Protein AF-A0A7R9T791-F1 (afdb_monomer_lite)

Structure (mmCIF, N/CA/C/O backbone):
data_AF-A0A7R9T791-F1
#
_entry.id   AF-A0A7R9T791-F1
#
loop_
_atom_site.group_PDB
_atom_site.id
_atom_site.type_symbol
_atom_site.label_atom_id
_atom_site.label_alt_id
_atom_site.label_comp_id
_atom_site.label_asym_id
_atom_site.label_entity_id
_atom_site.label_seq_id
_atom_site.pdbx_PDB_ins_code
_atom_site.Cartn_x
_atom_site.Cartn_y
_atom_site.Cartn_z
_atom_site.occupancy
_atom_site.B_iso_or_equiv
_atom_site.auth_seq_id
_atom_site.auth_comp_id
_atom_site.auth_asym_id
_atom_site.auth_atom_id
_atom_site.pdbx_PDB_model_num
ATOM 1 N N . MET A 1 1 ? 1.460 17.454 0.590 1.00 32.62 1 MET A N 1
ATOM 2 C CA . MET A 1 1 ? 1.042 16.393 -0.354 1.00 32.62 1 MET A CA 1
ATOM 3 C C . MET A 1 1 ? 2.244 15.977 -1.196 1.00 32.62 1 MET A C 1
ATOM 5 O O . MET A 1 1 ? 2.455 16.539 -2.259 1.00 32.62 1 MET A O 1
ATOM 9 N N . ARG A 1 2 ? 3.096 15.069 -0.700 1.00 36.28 2 ARG A N 1
ATOM 10 C CA . ARG A 1 2 ? 4.325 14.642 -1.394 1.00 36.28 2 ARG A CA 1
ATOM 11 C C . ARG A 1 2 ? 4.371 13.112 -1.462 1.00 36.28 2 ARG A C 1
ATOM 13 O O . ARG A 1 2 ? 4.023 12.466 -0.481 1.00 36.28 2 ARG A O 1
ATOM 20 N N . ALA A 1 3 ? 4.843 12.614 -2.611 1.00 35.72 3 ALA A N 1
ATOM 21 C CA . ALA A 1 3 ? 5.160 11.226 -2.981 1.00 35.72 3 ALA A CA 1
ATOM 22 C C . ALA A 1 3 ? 4.047 10.374 -3.642 1.00 35.72 3 ALA A C 1
ATOM 24 O O . ALA A 1 3 ? 3.681 9.318 -3.142 1.00 35.72 3 ALA A O 1
ATOM 25 N N . MET A 1 4 ? 3.613 10.763 -4.851 1.00 43.44 4 MET A N 1
ATOM 26 C CA . MET A 1 4 ? 3.052 9.830 -5.856 1.00 43.44 4 MET A CA 1
ATOM 27 C C . MET A 1 4 ? 4.144 9.133 -6.707 1.00 43.44 4 MET A C 1
ATOM 29 O O . MET A 1 4 ? 3.831 8.454 -7.671 1.00 43.44 4 MET A O 1
ATOM 33 N N . ALA A 1 5 ? 5.430 9.252 -6.344 1.00 52.16 5 ALA A N 1
ATOM 34 C CA . ALA A 1 5 ? 6.565 8.681 -7.089 1.00 52.16 5 ALA A CA 1
ATOM 35 C C . ALA A 1 5 ? 6.866 7.192 -6.783 1.00 52.16 5 ALA A C 1
ATOM 37 O O . ALA A 1 5 ? 7.758 6.601 -7.392 1.00 52.16 5 ALA A O 1
ATOM 38 N N . ALA A 1 6 ? 6.160 6.584 -5.824 1.00 59.53 6 ALA A N 1
ATOM 39 C CA . ALA A 1 6 ? 6.423 5.222 -5.351 1.00 59.53 6 ALA A CA 1
ATOM 40 C C . ALA A 1 6 ? 6.044 4.083 -6.334 1.00 59.53 6 ALA A C 1
ATOM 42 O O . ALA A 1 6 ? 6.853 3.165 -6.482 1.00 59.53 6 ALA A O 1
ATOM 43 N N . PRO A 1 7 ? 4.893 4.101 -7.043 1.00 59.72 7 PRO A N 1
ATOM 44 C CA . PRO A 1 7 ? 4.485 2.958 -7.869 1.00 59.72 7 PRO A CA 1
ATOM 45 C C . PRO A 1 7 ? 5.326 2.794 -9.148 1.00 59.72 7 PRO A C 1
ATOM 47 O O . PRO A 1 7 ? 5.613 1.670 -9.563 1.00 59.72 7 PRO A O 1
ATOM 50 N N . ASP A 1 8 ? 5.810 3.889 -9.737 1.00 64.38 8 ASP A N 1
ATOM 51 C CA . ASP A 1 8 ? 6.713 3.822 -10.896 1.00 64.38 8 ASP A CA 1
ATOM 52 C C . ASP A 1 8 ? 8.132 3.404 -10.497 1.00 64.38 8 ASP A C 1
ATOM 54 O O . ASP A 1 8 ? 8.836 2.741 -11.258 1.00 64.38 8 ASP A O 1
ATOM 58 N N . ALA A 1 9 ? 8.561 3.744 -9.277 1.00 66.19 9 ALA A N 1
ATOM 59 C CA . ALA A 1 9 ? 9.817 3.251 -8.722 1.00 66.19 9 ALA A CA 1
ATOM 60 C C . ALA A 1 9 ? 9.771 1.736 -8.461 1.00 66.19 9 ALA A C 1
ATOM 62 O O . ALA A 1 9 ? 10.737 1.047 -8.787 1.00 66.19 9 ALA A O 1
ATOM 63 N N . ALA A 1 10 ? 8.642 1.212 -7.970 1.00 66.94 10 ALA A N 1
ATOM 64 C CA . ALA A 1 10 ? 8.431 -0.226 -7.795 1.00 66.94 10 ALA A CA 1
ATOM 65 C C . ALA A 1 10 ? 8.541 -0.985 -9.125 1.00 66.94 10 ALA A C 1
ATOM 67 O O . ALA A 1 10 ? 9.229 -1.998 -9.214 1.00 66.94 10 ALA A O 1
ATOM 68 N N . SER A 1 11 ? 7.958 -0.418 -10.181 1.00 67.19 11 SER A N 1
ATOM 69 C CA . SER A 1 11 ? 8.008 -0.952 -11.550 1.00 67.19 11 SER A CA 1
ATOM 70 C C . SER A 1 11 ? 9.445 -1.010 -12.108 1.00 67.19 11 SER A C 1
ATOM 72 O O . SER A 1 11 ? 9.792 -1.872 -12.914 1.00 67.19 11 SER A O 1
ATOM 74 N N . ARG A 1 12 ? 10.336 -0.117 -11.651 1.00 64.88 12 ARG A N 1
ATOM 75 C CA . ARG A 1 12 ? 11.774 -0.171 -11.975 1.00 64.88 12 ARG A CA 1
ATOM 76 C C . ARG A 1 12 ? 12.529 -1.217 -11.154 1.00 64.88 12 ARG A C 1
ATOM 78 O O . ARG A 1 12 ? 13.493 -1.785 -11.662 1.00 64.88 12 ARG A O 1
ATO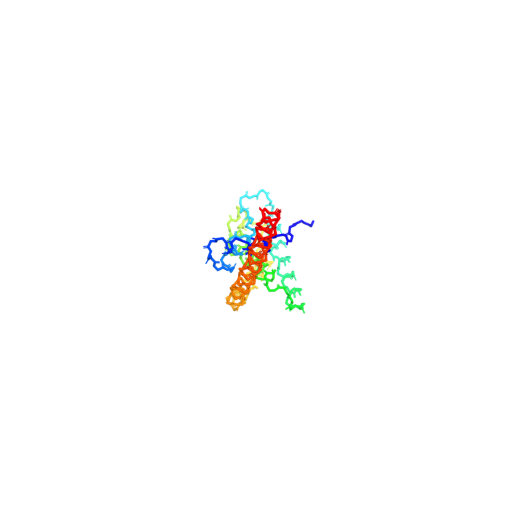M 85 N N . ALA A 1 13 ? 12.129 -1.448 -9.906 1.00 67.62 13 ALA A N 1
ATOM 86 C CA . ALA A 1 13 ? 12.767 -2.416 -9.016 1.00 67.62 13 ALA A CA 1
ATOM 87 C C . ALA A 1 13 ? 12.432 -3.867 -9.404 1.00 67.62 13 ALA A C 1
ATOM 89 O O . ALA A 1 13 ? 13.333 -4.703 -9.457 1.00 67.62 13 ALA A O 1
ATOM 90 N N . THR A 1 14 ? 11.188 -4.158 -9.795 1.00 70.88 14 THR A N 1
ATOM 91 C CA . THR A 1 14 ? 10.815 -5.474 -10.355 1.00 70.88 14 THR A CA 1
ATOM 92 C C . THR A 1 14 ? 11.647 -5.823 -11.584 1.00 70.88 14 THR A C 1
ATOM 94 O O . THR A 1 14 ? 12.137 -6.941 -11.718 1.00 70.88 14 THR A O 1
ATOM 97 N N . ALA A 1 15 ? 11.879 -4.839 -12.457 1.00 63.38 15 ALA A N 1
ATOM 98 C CA . ALA A 1 15 ? 12.666 -5.008 -13.668 1.00 63.38 15 ALA A CA 1
ATOM 99 C C . ALA A 1 15 ? 14.151 -5.319 -13.411 1.00 63.38 15 ALA A C 1
ATOM 101 O O . ALA A 1 15 ? 14.818 -5.814 -14.318 1.00 63.38 15 ALA A O 1
ATOM 102 N N . ARG A 1 16 ? 14.676 -5.002 -12.218 1.00 64.56 16 ARG A N 1
ATOM 103 C CA . ARG A 1 16 ? 16.058 -5.311 -11.819 1.00 64.56 16 ARG A CA 1
ATOM 104 C C . ARG A 1 16 ? 16.175 -6.693 -11.184 1.00 64.56 16 ARG A C 1
ATOM 106 O O . ARG A 1 16 ? 17.085 -7.431 -11.540 1.00 64.56 16 ARG A O 1
ATOM 113 N N . ASP A 1 17 ? 15.231 -7.046 -10.314 1.00 70.44 17 ASP A N 1
ATOM 114 C CA . ASP A 1 17 ? 15.374 -8.211 -9.430 1.00 70.44 17 ASP A CA 1
ATOM 115 C C . ASP A 1 17 ? 14.505 -9.414 -9.843 1.00 70.44 17 ASP A C 1
ATOM 117 O O . ASP A 1 17 ? 14.557 -10.459 -9.201 1.00 70.44 17 ASP A O 1
ATOM 121 N N . GLY A 1 18 ? 13.646 -9.273 -10.862 1.00 73.25 18 GLY A N 1
ATOM 122 C CA . GLY A 1 18 ? 12.728 -10.330 -11.313 1.00 73.25 18 GLY A CA 1
ATOM 123 C C . GLY A 1 18 ? 11.595 -10.655 -10.329 1.00 73.25 18 GLY A C 1
ATOM 124 O O . GLY A 1 18 ? 10.892 -11.648 -10.500 1.00 73.25 18 GLY A O 1
ATOM 125 N N . ARG A 1 19 ? 11.415 -9.836 -9.287 1.00 81.44 19 ARG A N 1
ATOM 126 C CA . ARG A 1 19 ? 10.380 -10.018 -8.260 1.00 81.44 19 ARG A CA 1
ATOM 127 C C . ARG A 1 19 ? 8.999 -9.574 -8.773 1.00 81.44 19 ARG A C 1
ATOM 129 O O . ARG A 1 19 ? 8.937 -8.614 -9.545 1.00 81.44 19 ARG A O 1
ATOM 136 N N . PRO A 1 20 ? 7.898 -10.203 -8.313 1.00 83.38 20 PRO A N 1
ATOM 137 C CA . PRO A 1 20 ? 6.541 -9.783 -8.669 1.00 83.38 20 PRO A CA 1
ATOM 138 C C . PRO A 1 20 ? 6.245 -8.361 -8.172 1.00 83.38 20 PRO A C 1
ATOM 140 O O . PRO A 1 20 ? 6.680 -7.964 -7.083 1.00 83.38 20 PRO A O 1
ATOM 143 N N . LEU A 1 21 ? 5.500 -7.584 -8.965 1.00 81.94 21 LEU A N 1
ATOM 144 C CA . LEU A 1 21 ? 5.204 -6.180 -8.659 1.00 81.94 21 LEU A CA 1
ATOM 145 C C . LEU A 1 21 ? 4.358 -6.035 -7.401 1.00 81.94 21 LEU A C 1
ATOM 147 O O . LEU A 1 21 ? 4.580 -5.111 -6.620 1.00 81.94 21 LEU A O 1
ATOM 151 N N . SER A 1 22 ? 3.459 -6.979 -7.152 1.00 81.88 22 SER A N 1
ATOM 152 C CA . SER A 1 22 ? 2.668 -7.036 -5.930 1.00 81.88 22 SER A CA 1
ATOM 153 C C . SER A 1 22 ? 3.533 -7.119 -4.667 1.00 81.88 22 SER A C 1
ATOM 155 O O . SER A 1 22 ? 3.217 -6.468 -3.669 1.00 81.88 22 SER A O 1
ATOM 157 N N . LYS A 1 23 ? 4.651 -7.859 -4.715 1.00 83.50 23 LYS A N 1
ATOM 158 C CA . LYS A 1 23 ? 5.599 -7.994 -3.599 1.00 83.50 23 LYS A CA 1
ATOM 159 C C . LYS A 1 23 ? 6.382 -6.708 -3.369 1.00 83.50 23 LYS A C 1
ATOM 161 O O . LYS A 1 23 ? 6.444 -6.228 -2.243 1.00 83.50 23 LYS A O 1
ATOM 166 N N . VAL A 1 24 ? 6.914 -6.112 -4.437 1.00 82.94 24 VAL A N 1
ATOM 167 C CA . VAL A 1 24 ? 7.662 -4.847 -4.343 1.00 82.94 24 VAL A CA 1
ATOM 168 C C . VAL A 1 24 ? 6.760 -3.711 -3.855 1.00 82.94 24 VAL A C 1
ATOM 170 O O . VAL A 1 24 ? 7.155 -2.939 -2.988 1.00 82.94 24 VAL A O 1
ATOM 173 N N . LEU A 1 25 ? 5.523 -3.623 -4.353 1.00 79.62 25 LEU A N 1
ATOM 174 C CA . LEU A 1 25 ? 4.554 -2.634 -3.874 1.00 79.62 25 LEU A CA 1
ATOM 175 C C . LEU A 1 25 ? 4.167 -2.860 -2.407 1.00 79.62 25 LEU A C 1
ATOM 177 O O . LEU A 1 25 ? 3.966 -1.881 -1.693 1.00 79.62 25 LEU A O 1
ATOM 181 N N . GLY A 1 26 ? 4.103 -4.117 -1.955 1.00 77.00 26 GLY A N 1
ATOM 182 C CA . GLY A 1 26 ? 3.915 -4.460 -0.544 1.00 77.00 26 GLY A CA 1
ATOM 183 C C . GLY A 1 26 ? 5.037 -3.941 0.348 1.00 77.00 26 GLY A C 1
ATOM 184 O O . GLY A 1 26 ? 4.768 -3.280 1.344 1.00 77.00 26 GLY A O 1
ATOM 185 N N . GLU A 1 27 ? 6.289 -4.163 -0.050 1.00 79.38 27 GLU A N 1
ATOM 186 C CA . GLU A 1 27 ? 7.472 -3.679 0.677 1.00 79.38 27 GLU A CA 1
ATOM 187 C C . GLU A 1 27 ? 7.584 -2.142 0.671 1.00 79.38 27 GLU A C 1
ATOM 189 O O . GLU A 1 27 ? 8.096 -1.546 1.616 1.00 79.38 27 GLU A O 1
ATOM 194 N N . MET A 1 28 ? 7.110 -1.483 -0.391 1.00 69.75 28 MET A N 1
ATOM 195 C CA . MET A 1 28 ? 7.174 -0.023 -0.540 1.00 69.75 28 MET A CA 1
ATOM 196 C C . MET A 1 28 ? 5.979 0.719 0.069 1.00 69.75 28 MET A C 1
ATOM 198 O O . MET A 1 28 ? 6.010 1.952 0.140 1.00 69.75 28 MET A O 1
ATOM 202 N N . ALA A 1 29 ? 4.924 0.012 0.486 1.00 71.62 29 ALA A N 1
ATOM 203 C CA . ALA A 1 29 ? 3.801 0.614 1.188 1.00 71.62 29 ALA A CA 1
ATOM 204 C C . ALA A 1 29 ? 4.310 1.174 2.529 1.00 71.62 29 ALA A C 1
ATOM 206 O O . ALA A 1 29 ? 4.784 0.411 3.367 1.00 71.62 29 ALA A O 1
ATOM 207 N N . PRO A 1 30 ? 4.259 2.499 2.767 1.00 62.62 30 PRO A N 1
ATOM 208 C CA . PRO A 1 30 ? 4.920 3.055 3.941 1.00 62.62 30 PRO A CA 1
ATOM 209 C C . PRO A 1 30 ? 4.249 2.573 5.227 1.00 62.62 30 PRO A C 1
ATOM 211 O O . PRO A 1 30 ? 3.089 2.919 5.482 1.00 62.62 30 PRO A O 1
ATOM 214 N N . SER A 1 31 ? 4.999 1.821 6.031 1.00 61.78 31 SER A N 1
ATOM 215 C CA . SER A 1 31 ? 4.642 1.443 7.394 1.00 61.78 31 SER A CA 1
ATOM 216 C C . SER A 1 31 ? 4.896 2.624 8.328 1.00 61.78 31 SER A C 1
ATOM 218 O O . SER A 1 31 ? 5.995 3.181 8.350 1.00 61.78 31 SER A O 1
ATOM 220 N N . LEU A 1 32 ? 3.889 3.026 9.101 1.00 67.88 32 LEU A N 1
ATOM 221 C CA . LEU A 1 32 ? 4.112 3.959 10.205 1.00 67.88 32 LEU A CA 1
ATOM 222 C C . LEU A 1 32 ? 4.704 3.169 11.380 1.00 67.88 32 LEU A C 1
ATOM 224 O O . LEU A 1 32 ? 4.175 2.115 11.725 1.00 67.88 32 LEU A O 1
ATOM 228 N N . ASP A 1 33 ? 5.789 3.666 11.978 1.00 69.19 33 ASP A N 1
ATOM 229 C CA . ASP A 1 33 ? 6.379 3.049 13.171 1.00 69.19 33 ASP A CA 1
ATOM 230 C C . ASP A 1 33 ? 5.376 3.131 14.338 1.00 69.19 33 ASP A C 1
ATOM 232 O O . ASP A 1 33 ? 5.003 4.243 14.719 1.00 69.19 33 ASP A O 1
ATOM 236 N N . PRO A 1 34 ? 4.949 2.000 14.936 1.00 61.88 34 PRO A N 1
ATOM 237 C CA . PRO A 1 34 ? 4.060 1.994 16.099 1.00 61.88 34 PRO A CA 1
ATOM 238 C C . PRO A 1 34 ? 4.601 2.776 17.307 1.00 61.88 34 PRO A C 1
ATOM 240 O O . PRO A 1 34 ? 3.823 3.185 18.172 1.00 61.88 34 PRO A O 1
ATOM 243 N N . ARG A 1 35 ? 5.927 2.965 17.390 1.00 63.69 35 ARG A N 1
ATOM 244 C CA . ARG A 1 35 ? 6.622 3.688 18.466 1.00 63.69 35 ARG A CA 1
ATOM 245 C C . ARG A 1 35 ? 6.742 5.187 18.210 1.00 63.69 35 ARG A C 1
ATOM 247 O O . ARG A 1 35 ? 7.248 5.898 19.080 1.00 63.69 35 ARG A O 1
ATOM 254 N N . ALA A 1 36 ? 6.293 5.694 17.059 1.00 64.69 36 ALA A N 1
ATOM 255 C CA . ALA A 1 36 ? 6.356 7.126 16.815 1.00 64.69 36 ALA A CA 1
ATOM 256 C C . ALA A 1 36 ? 5.451 7.867 17.812 1.00 64.69 36 ALA A C 1
ATOM 258 O O . ALA A 1 36 ? 4.313 7.472 18.061 1.00 64.69 36 ALA A O 1
ATOM 259 N N . THR A 1 37 ? 5.963 8.975 18.354 1.00 73.38 37 THR A N 1
ATOM 260 C CA . THR A 1 37 ? 5.384 9.805 19.435 1.00 73.38 37 THR A CA 1
ATOM 261 C C . THR A 1 37 ? 4.008 10.413 19.128 1.00 73.38 37 THR A C 1
ATOM 263 O O . THR A 1 37 ? 3.440 11.149 19.938 1.00 73.38 37 THR A O 1
ATOM 266 N N . LEU A 1 38 ? 3.455 10.123 17.953 1.00 84.44 38 LEU A N 1
ATOM 267 C CA . LEU A 1 38 ? 2.149 10.573 17.514 1.00 84.44 38 LEU A CA 1
ATOM 268 C C . LEU A 1 38 ? 1.042 9.923 18.345 1.00 84.44 38 LEU A C 1
ATOM 270 O O . LEU A 1 38 ? 1.075 8.742 18.663 1.00 84.44 38 LEU A O 1
ATOM 274 N N . ALA A 1 39 ? -0.000 10.692 18.649 1.00 90.00 39 ALA A N 1
ATOM 275 C CA . ALA A 1 39 ? -1.187 10.156 19.304 1.00 90.00 39 ALA A CA 1
ATOM 276 C C . ALA A 1 39 ? -1.918 9.125 18.420 1.00 90.00 39 ALA A C 1
ATOM 278 O O . ALA A 1 39 ? -2.043 9.315 17.208 1.00 90.00 39 ALA A O 1
ATOM 279 N N . LEU A 1 40 ? -2.523 8.111 19.049 1.00 90.94 40 LEU A N 1
ATOM 280 C CA . LEU A 1 40 ? -3.233 7.010 18.381 1.00 90.94 40 LEU A CA 1
ATOM 281 C C . LEU A 1 40 ? -4.254 7.481 17.323 1.00 90.94 40 LEU A C 1
ATOM 283 O O . LEU A 1 40 ? -4.361 6.902 16.241 1.00 90.94 40 LEU A O 1
ATOM 287 N N . LYS A 1 41 ? -4.956 8.591 17.593 1.00 92.38 41 LYS A N 1
ATOM 288 C CA . LYS A 1 41 ? -5.919 9.213 16.665 1.00 92.38 41 LYS A CA 1
ATOM 289 C C . LYS A 1 41 ? -5.340 9.521 15.277 1.00 92.38 41 LYS A C 1
ATOM 291 O O . LYS A 1 41 ? -6.078 9.509 14.294 1.00 92.38 41 LYS A O 1
ATOM 296 N N . TYR A 1 42 ? -4.038 9.790 15.172 1.00 91.69 42 TYR A N 1
ATOM 297 C CA . TYR A 1 42 ? -3.391 10.079 13.892 1.00 91.69 42 TYR A CA 1
ATOM 298 C C . TYR A 1 42 ? -3.256 8.836 13.017 1.00 91.69 42 TYR A C 1
ATOM 300 O O . TYR A 1 42 ? -3.458 8.929 11.805 1.00 91.69 42 TYR A O 1
ATOM 308 N N . TYR A 1 43 ? -2.995 7.676 13.617 1.00 92.69 43 TYR A N 1
ATOM 309 C CA . TYR A 1 43 ? -2.937 6.406 12.898 1.00 92.69 43 TYR A CA 1
ATOM 310 C C . TYR A 1 43 ? -4.326 6.005 12.404 1.00 92.69 43 TYR A C 1
ATOM 312 O O . TYR A 1 43 ? -4.485 5.715 11.221 1.00 92.69 43 TYR A O 1
ATOM 320 N N . LEU A 1 44 ? -5.347 6.109 13.266 1.00 93.56 44 LEU A N 1
ATOM 321 C CA . LEU A 1 44 ? -6.748 5.864 12.892 1.00 93.56 44 LEU A CA 1
ATOM 322 C C . LEU A 1 44 ? -7.189 6.765 11.731 1.00 93.56 44 LEU A C 1
ATOM 324 O O . LEU A 1 44 ? -7.736 6.288 10.739 1.00 93.56 44 LEU A O 1
ATOM 328 N N . ARG A 1 45 ? -6.874 8.066 11.804 1.00 93.88 45 ARG A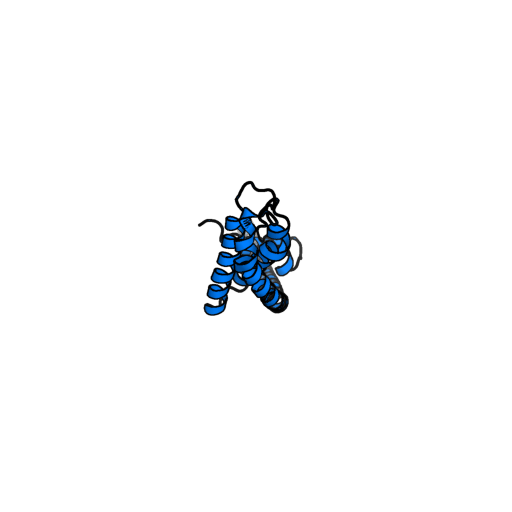 N 1
ATOM 329 C CA . ARG A 1 45 ? -7.165 9.013 10.720 1.00 93.88 45 ARG A CA 1
ATOM 330 C C . ARG A 1 45 ? -6.432 8.652 9.430 1.00 93.88 45 ARG A C 1
ATOM 332 O O . ARG A 1 45 ? -7.013 8.762 8.357 1.00 93.88 45 ARG A O 1
ATOM 339 N N . THR A 1 46 ? -5.173 8.231 9.522 1.00 93.06 46 THR A N 1
ATOM 340 C CA . THR A 1 46 ? -4.391 7.823 8.347 1.00 93.06 46 THR A CA 1
ATOM 341 C C . THR A 1 46 ? -4.989 6.582 7.688 1.00 93.06 46 THR A C 1
ATOM 343 O O . THR A 1 46 ? -5.151 6.573 6.470 1.00 93.06 46 THR A O 1
ATOM 346 N N . ALA A 1 47 ? -5.386 5.580 8.477 1.00 94.56 47 ALA A N 1
ATOM 347 C CA . ALA A 1 47 ? -6.048 4.381 7.973 1.00 94.56 47 ALA A CA 1
ATOM 348 C C . ALA A 1 47 ? -7.380 4.715 7.283 1.00 94.56 47 ALA A C 1
ATOM 350 O O . ALA A 1 47 ? -7.611 4.292 6.152 1.00 94.56 47 ALA A O 1
ATOM 351 N N . ARG A 1 48 ? -8.218 5.553 7.910 1.00 95.94 48 ARG A N 1
ATOM 352 C CA . ARG A 1 48 ? -9.470 6.024 7.301 1.00 95.94 48 ARG A CA 1
ATOM 353 C C . ARG A 1 48 ? -9.229 6.745 5.979 1.00 95.94 48 ARG A C 1
ATOM 355 O O . ARG A 1 48 ? -9.891 6.455 4.991 1.00 95.94 48 ARG A O 1
ATOM 362 N N . ASN A 1 49 ? -8.278 7.675 5.956 1.00 95.00 49 ASN A N 1
ATOM 363 C CA . ASN A 1 49 ? -7.977 8.441 4.752 1.00 95.00 49 ASN A CA 1
ATOM 364 C C . ASN A 1 49 ? -7.484 7.534 3.615 1.00 95.00 49 ASN A C 1
ATOM 366 O O . ASN A 1 49 ? -7.856 7.762 2.470 1.00 95.00 49 ASN A O 1
ATOM 370 N N . ALA A 1 50 ? -6.698 6.497 3.921 1.00 94.06 50 ALA A N 1
ATOM 371 C CA . ALA A 1 50 ? -6.274 5.518 2.923 1.00 94.06 50 ALA A CA 1
ATOM 372 C C . ALA A 1 50 ? -7.469 4.755 2.321 1.00 94.06 50 ALA A C 1
ATOM 374 O O . ALA A 1 50 ? -7.525 4.585 1.106 1.00 94.06 50 ALA A O 1
ATOM 375 N N . LEU A 1 51 ? -8.452 4.362 3.141 1.00 95.12 51 LEU A N 1
ATOM 376 C CA . LEU A 1 51 ? -9.676 3.702 2.668 1.00 95.12 51 LEU A CA 1
ATOM 377 C C . LEU A 1 51 ? -10.564 4.628 1.825 1.00 95.12 51 LEU A C 1
ATOM 379 O O . LEU A 1 51 ? -11.103 4.192 0.810 1.00 95.12 51 LEU A O 1
ATOM 383 N N . GLU A 1 52 ? -10.691 5.903 2.198 1.00 94.81 52 GLU A N 1
ATOM 384 C CA . GLU A 1 52 ? -11.435 6.881 1.392 1.00 94.81 52 GLU A CA 1
ATOM 385 C C . GLU A 1 52 ? -10.747 7.153 0.051 1.00 94.81 52 GLU A C 1
ATOM 387 O O . GLU A 1 52 ? -11.403 7.186 -0.987 1.00 94.81 52 GLU A O 1
ATOM 392 N N . GLN A 1 53 ? -9.417 7.270 0.034 1.00 93.38 53 GLN A N 1
ATOM 393 C CA . GLN A 1 53 ? -8.666 7.389 -1.217 1.00 93.38 53 GLN A CA 1
ATOM 394 C C . GLN A 1 53 ? -8.814 6.136 -2.084 1.00 93.38 53 GLN A C 1
ATOM 396 O O . GLN A 1 53 ? -9.014 6.248 -3.289 1.00 93.38 53 GLN A O 1
ATOM 401 N N . ALA A 1 54 ? -8.777 4.943 -1.485 1.00 94.25 54 ALA A N 1
ATOM 402 C CA . ALA A 1 54 ? -9.029 3.703 -2.211 1.00 94.25 54 ALA A CA 1
ATOM 403 C C . ALA A 1 54 ? -10.435 3.692 -2.830 1.00 94.25 54 ALA A C 1
ATOM 405 O O . ALA A 1 54 ? -10.598 3.279 -3.973 1.00 94.25 54 ALA A O 1
ATOM 406 N N . ARG A 1 55 ? -11.447 4.212 -2.120 1.00 94.38 55 ARG A N 1
ATOM 407 C CA . ARG A 1 55 ? -12.809 4.356 -2.654 1.00 94.38 55 ARG A CA 1
ATOM 408 C C . ARG A 1 55 ? -12.851 5.233 -3.906 1.00 94.38 55 ARG A C 1
ATOM 410 O O . ARG A 1 55 ? -13.565 4.882 -4.840 1.00 94.38 55 ARG A O 1
ATOM 417 N N . VAL A 1 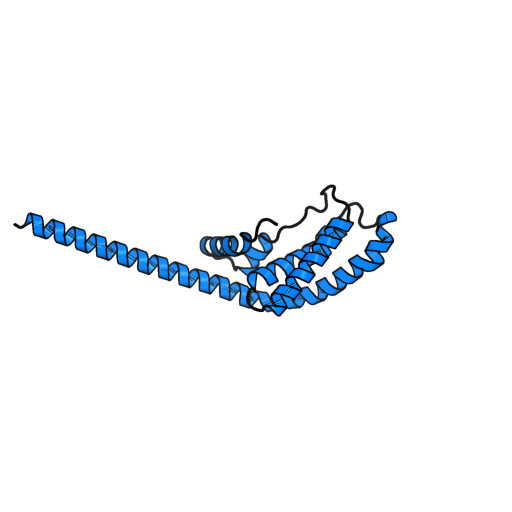56 ? -12.088 6.327 -3.934 1.00 93.50 56 VAL A N 1
ATOM 418 C CA . VAL A 1 56 ? -11.963 7.192 -5.119 1.00 93.50 56 VAL A CA 1
ATOM 419 C C . VAL A 1 56 ? -11.339 6.420 -6.281 1.00 93.50 56 VAL A C 1
ATOM 421 O O . VAL A 1 56 ? -11.949 6.331 -7.340 1.00 93.50 56 VAL A O 1
ATOM 424 N N . TYR A 1 57 ? -10.210 5.743 -6.060 1.00 91.38 57 TYR A N 1
ATOM 425 C CA . TYR A 1 57 ? -9.555 4.966 -7.118 1.00 91.38 57 TYR A CA 1
ATOM 426 C C . TYR A 1 57 ? -10.396 3.795 -7.648 1.00 91.38 57 TYR A C 1
ATOM 428 O O . TYR A 1 57 ? -10.286 3.445 -8.821 1.00 91.38 57 TYR A O 1
ATOM 436 N N . ARG A 1 58 ? -11.263 3.191 -6.822 1.00 90.81 58 ARG A N 1
ATOM 437 C CA . ARG A 1 58 ? -12.250 2.209 -7.306 1.00 90.81 58 ARG A CA 1
ATOM 438 C C . ARG A 1 58 ? -13.267 2.834 -8.256 1.00 90.81 58 ARG A C 1
ATOM 440 O O . ARG A 1 58 ? -13.664 2.180 -9.212 1.00 90.81 58 ARG A O 1
ATOM 447 N N . ALA A 1 59 ? -13.713 4.054 -7.958 1.00 91.31 59 ALA A N 1
ATOM 448 C CA . ALA A 1 59 ? -14.704 4.757 -8.764 1.00 91.31 59 ALA A CA 1
ATOM 449 C C . ALA A 1 59 ? -14.117 5.253 -10.095 1.00 91.31 59 ALA A C 1
ATOM 451 O O . ALA A 1 59 ? -14.815 5.231 -11.102 1.00 91.31 59 ALA A O 1
ATOM 452 N N . GLU A 1 60 ? -12.846 5.661 -10.101 1.00 89.06 60 GLU A N 1
ATOM 453 C CA . GLU A 1 60 ? -12.131 6.114 -11.304 1.00 89.06 60 GLU A CA 1
ATOM 454 C C . GLU A 1 60 ? -11.706 4.941 -12.209 1.00 89.06 60 GLU A C 1
ATOM 456 O O . GLU A 1 60 ? -11.772 5.042 -13.431 1.00 89.06 60 GLU A O 1
ATOM 461 N N . GLY A 1 61 ? -11.339 3.791 -11.629 1.00 83.00 61 GLY A N 1
ATOM 462 C CA . GLY A 1 61 ? -11.126 2.529 -12.353 1.00 83.00 61 GLY A CA 1
ATOM 463 C C . GLY A 1 61 ? -9.801 2.398 -13.121 1.00 83.00 61 GLY A C 1
ATOM 464 O O . GLY A 1 61 ? -9.515 1.324 -13.658 1.00 83.00 61 GLY A O 1
ATOM 465 N N . ASP A 1 62 ? -8.958 3.430 -13.140 1.00 78.25 62 ASP A N 1
ATOM 466 C CA . ASP A 1 62 ? -7.787 3.550 -14.021 1.00 78.25 62 ASP A CA 1
ATOM 467 C C . ASP A 1 62 ? -6.419 3.456 -13.311 1.00 78.25 62 ASP A C 1
ATOM 469 O O . ASP A 1 62 ? -5.375 3.456 -13.965 1.00 78.25 62 ASP A O 1
ATOM 473 N N . ALA A 1 63 ? -6.391 3.273 -11.987 1.00 87.75 63 ALA A N 1
ATOM 474 C CA . ALA A 1 63 ? -5.148 3.273 -11.205 1.00 87.75 63 ALA A CA 1
ATOM 475 C C . ALA A 1 63 ? -5.007 2.062 -10.250 1.00 87.75 63 ALA A C 1
ATOM 477 O O . ALA A 1 63 ? -4.952 2.212 -9.022 1.00 87.75 63 ALA A O 1
ATOM 478 N N . PRO A 1 64 ? -4.900 0.824 -10.778 1.00 90.38 64 PRO A N 1
ATOM 479 C CA . PRO A 1 64 ? -4.848 -0.390 -9.959 1.00 90.38 64 PRO A CA 1
ATOM 480 C C . PRO A 1 64 ? -3.629 -0.442 -9.021 1.00 90.38 64 PRO A C 1
ATOM 482 O O . PRO A 1 64 ? -3.756 -0.926 -7.898 1.00 90.38 64 PRO A O 1
ATOM 485 N N . LYS A 1 65 ? -2.464 0.092 -9.428 1.00 90.56 65 LYS A N 1
ATOM 486 C CA . LYS A 1 65 ? -1.250 0.129 -8.584 1.00 90.56 65 LYS A CA 1
ATOM 487 C C . LYS A 1 65 ? -1.466 0.992 -7.335 1.00 90.56 65 LYS A C 1
ATOM 489 O O . LYS A 1 65 ? -1.092 0.597 -6.233 1.00 90.56 65 LYS A O 1
ATOM 494 N N . GLN A 1 66 ? -2.088 2.157 -7.502 1.00 90.50 66 GLN A N 1
ATOM 495 C CA . GLN A 1 66 ? -2.394 3.101 -6.430 1.00 90.50 66 GLN A CA 1
ATOM 496 C C . GLN A 1 66 ? -3.451 2.530 -5.487 1.00 90.50 66 GLN A C 1
ATOM 498 O O . GLN A 1 66 ? -3.256 2.572 -4.271 1.00 90.50 66 GLN A O 1
ATOM 503 N N . LEU A 1 67 ? -4.516 1.942 -6.045 1.00 93.94 67 LEU A N 1
ATOM 504 C CA . LEU A 1 67 ? -5.531 1.232 -5.273 1.00 93.94 67 LEU A CA 1
ATOM 505 C C . LEU A 1 67 ? -4.883 0.154 -4.394 1.00 93.94 67 LEU A C 1
ATOM 507 O O . LEU A 1 67 ? -5.030 0.191 -3.175 1.00 93.94 67 LEU A O 1
ATOM 511 N N . TYR A 1 68 ? -4.086 -0.737 -4.988 1.00 93.50 68 TYR A N 1
ATOM 512 C CA . TYR A 1 68 ? -3.421 -1.831 -4.277 1.00 93.50 68 TYR A CA 1
ATOM 513 C C . TYR A 1 68 ? -2.553 -1.340 -3.103 1.00 93.50 68 TYR A C 1
ATOM 515 O O . TYR A 1 68 ? -2.664 -1.854 -1.990 1.00 93.50 68 TYR A O 1
ATOM 523 N N . VAL A 1 69 ? -1.745 -0.292 -3.306 1.00 91.81 69 VAL A N 1
ATOM 524 C CA . VAL A 1 69 ? -0.903 0.293 -2.244 1.00 91.81 69 VAL A CA 1
ATOM 525 C C . VAL A 1 69 ? -1.735 0.910 -1.114 1.00 91.81 69 VAL A C 1
ATOM 527 O O . VAL A 1 69 ? -1.374 0.781 0.057 1.00 91.81 69 VAL A O 1
ATOM 530 N N . LEU A 1 70 ? -2.835 1.596 -1.432 1.00 93.56 70 LEU A N 1
ATOM 531 C CA . LEU A 1 70 ? -3.697 2.213 -0.419 1.00 93.56 70 LEU A CA 1
ATOM 532 C C . LEU A 1 70 ? -4.417 1.174 0.437 1.00 93.56 70 LEU A C 1
ATOM 534 O O . LEU A 1 70 ? -4.488 1.341 1.657 1.00 93.56 70 LEU A O 1
ATOM 538 N N . LEU A 1 71 ? -4.898 0.099 -0.188 1.00 94.88 71 LEU A N 1
ATOM 539 C CA . LEU A 1 71 ? -5.524 -1.021 0.509 1.00 94.88 71 LEU A CA 1
ATOM 540 C C . LEU A 1 71 ? -4.528 -1.705 1.452 1.00 94.88 71 LEU A C 1
ATOM 542 O O . LEU A 1 71 ? -4.825 -1.862 2.637 1.00 94.88 71 LEU A O 1
ATOM 546 N N . LEU A 1 72 ? -3.324 -2.024 0.965 1.00 94.19 72 LEU A N 1
ATOM 547 C CA . LEU A 1 72 ? -2.259 -2.600 1.790 1.00 94.19 72 LEU A CA 1
ATOM 548 C C . LEU A 1 72 ? -1.911 -1.705 2.977 1.00 94.19 72 LEU A C 1
ATOM 550 O O . LEU A 1 72 ? -1.893 -2.170 4.111 1.00 94.19 72 LEU A O 1
ATOM 554 N N . ARG A 1 73 ? -1.719 -0.401 2.743 1.00 92.38 73 ARG A N 1
ATOM 555 C CA . ARG A 1 73 ? -1.437 0.556 3.820 1.00 92.38 73 ARG A CA 1
ATOM 556 C C . ARG A 1 73 ? -2.537 0.557 4.881 1.00 92.38 73 ARG A C 1
ATOM 558 O O . ARG A 1 73 ? -2.226 0.594 6.070 1.00 92.38 73 ARG A O 1
ATOM 565 N N . ALA A 1 74 ? -3.806 0.564 4.472 1.00 94.25 74 ALA A N 1
ATOM 566 C CA . ALA A 1 74 ? -4.918 0.547 5.414 1.00 94.25 74 ALA A CA 1
ATOM 567 C C . ALA A 1 74 ? -4.905 -0.729 6.269 1.00 94.25 74 ALA A C 1
ATOM 569 O O . ALA A 1 74 ? -5.020 -0.641 7.491 1.00 94.25 74 ALA A O 1
ATOM 570 N N . VAL A 1 75 ? -4.704 -1.895 5.645 1.00 94.94 75 VAL A N 1
ATOM 571 C CA . VAL A 1 75 ? -4.648 -3.185 6.347 1.00 94.94 75 VAL A CA 1
ATOM 572 C C . VAL A 1 75 ? -3.455 -3.246 7.299 1.00 94.94 75 VAL A C 1
ATOM 574 O O . VAL A 1 75 ? -3.662 -3.524 8.478 1.00 94.94 75 VAL A O 1
ATOM 577 N N . SER A 1 76 ? -2.242 -2.905 6.852 1.00 92.12 76 SER A N 1
ATOM 578 C CA . SER A 1 76 ? -1.046 -2.897 7.708 1.00 92.12 76 SER A CA 1
ATOM 579 C C . SER A 1 76 ? -1.220 -1.984 8.923 1.00 92.12 76 SER A C 1
ATOM 581 O O . SER A 1 76 ? -0.913 -2.375 10.049 1.00 92.12 76 SER A O 1
ATOM 583 N N . LEU A 1 77 ? -1.795 -0.789 8.739 1.00 92.56 77 LEU A N 1
ATOM 584 C CA . LEU A 1 77 ? -2.043 0.114 9.863 1.00 92.56 77 LEU A CA 1
ATOM 585 C C . LEU A 1 77 ? -3.016 -0.475 10.878 1.00 92.56 77 LEU A C 1
ATOM 587 O O . LEU A 1 77 ? -2.798 -0.344 12.078 1.00 92.56 77 LEU A O 1
ATOM 591 N N . VAL A 1 78 ? -4.099 -1.086 10.411 1.00 94.81 78 VAL A N 1
ATOM 592 C CA . VAL A 1 78 ? -5.190 -1.548 11.274 1.00 94.81 78 VAL A CA 1
ATOM 593 C C . VAL A 1 78 ? -4.868 -2.878 11.950 1.00 94.81 78 VAL A C 1
ATOM 595 O O . VAL A 1 78 ? -5.264 -3.074 13.096 1.00 94.81 78 VAL A O 1
ATOM 598 N N . VAL A 1 79 ? -4.164 -3.780 11.268 1.00 93.31 79 VAL A N 1
ATOM 599 C CA . VAL A 1 79 ? -3.879 -5.133 11.765 1.00 93.31 79 VAL A CA 1
ATOM 600 C C . VAL A 1 79 ? -2.580 -5.186 12.568 1.00 93.31 79 VAL A C 1
ATOM 602 O O . VAL A 1 79 ? -2.509 -5.937 13.536 1.00 93.31 79 VAL A O 1
ATOM 605 N N . GLU A 1 80 ? -1.584 -4.371 12.219 1.00 91.38 80 GLU A N 1
ATOM 606 C CA . GLU A 1 80 ? -0.253 -4.437 12.832 1.00 91.38 80 GLU A CA 1
ATOM 607 C C . GLU A 1 80 ? 0.065 -3.166 13.625 1.00 91.38 80 GLU A C 1
ATOM 609 O O . GLU A 1 80 ? 0.270 -3.220 14.839 1.00 91.38 80 GLU A O 1
ATOM 614 N N . THR A 1 81 ? 0.065 -1.998 12.971 1.00 91.62 81 THR A N 1
ATOM 615 C CA . THR A 1 81 ? 0.601 -0.769 13.581 1.00 91.62 81 THR A CA 1
ATOM 616 C C . THR A 1 81 ? -0.228 -0.259 14.756 1.00 91.62 81 THR A C 1
ATOM 618 O O . THR A 1 81 ? 0.315 0.083 15.805 1.00 91.62 81 THR A O 1
ATOM 621 N N . ILE A 1 82 ? -1.546 -0.166 14.584 1.00 92.44 82 ILE A N 1
ATOM 622 C CA . ILE A 1 82 ? -2.462 0.386 15.585 1.00 92.44 82 ILE A CA 1
ATOM 623 C C . ILE A 1 82 ? -2.519 -0.505 16.836 1.00 92.44 82 ILE A C 1
ATOM 625 O O . ILE A 1 82 ? -2.366 0.043 17.929 1.00 92.44 82 ILE A O 1
ATOM 629 N N . PRO A 1 83 ? -2.671 -1.841 16.727 1.00 92.81 83 PRO A N 1
ATOM 630 C CA . PRO A 1 83 ? -2.597 -2.734 17.884 1.00 92.81 83 PRO A CA 1
ATOM 631 C C . PRO A 1 83 ? -1.259 -2.682 18.626 1.00 92.81 83 PRO A C 1
ATOM 633 O O . PRO A 1 83 ? -1.244 -2.794 19.849 1.00 92.81 83 PRO A O 1
ATOM 636 N N . ALA A 1 84 ? -0.149 -2.477 17.909 1.00 91.25 84 ALA A N 1
ATOM 637 C CA . ALA A 1 84 ? 1.189 -2.376 18.495 1.00 91.25 84 ALA A CA 1
ATOM 638 C C . ALA A 1 84 ? 1.483 -1.018 19.165 1.00 91.25 84 ALA A C 1
ATOM 640 O O . ALA A 1 84 ? 2.532 -0.846 19.789 1.00 91.25 84 ALA A O 1
ATOM 641 N N . HIS A 1 85 ? 0.588 -0.035 19.046 1.00 90.94 85 HIS A N 1
ATOM 642 C CA . HIS A 1 85 ? 0.784 1.294 19.613 1.00 90.94 85 HIS A CA 1
ATOM 643 C C . HIS A 1 85 ? 0.746 1.264 21.152 1.00 90.94 85 HIS A C 1
ATOM 645 O O . HIS A 1 85 ? -0.197 0.748 21.752 1.00 90.94 85 HIS A O 1
ATOM 651 N N . ALA A 1 86 ? 1.703 1.925 21.815 1.00 90.06 86 ALA A N 1
ATOM 652 C CA . ALA A 1 86 ? 1.873 1.867 23.277 1.00 90.06 86 ALA A CA 1
ATOM 653 C C . ALA A 1 86 ? 0.613 2.247 24.083 1.00 90.06 86 ALA A C 1
ATOM 655 O O . ALA A 1 86 ? 0.347 1.693 25.145 1.00 90.06 86 ALA A O 1
ATOM 656 N N . LYS A 1 87 ? -0.187 3.189 23.567 1.00 90.38 87 LYS A N 1
ATOM 657 C CA . LYS A 1 87 ? -1.449 3.633 24.189 1.00 90.38 87 LYS A CA 1
ATOM 658 C C . LYS A 1 87 ? -2.712 2.969 23.634 1.00 90.38 87 LYS A C 1
ATOM 660 O O . LYS A 1 87 ? -3.797 3.496 23.864 1.00 90.38 87 LYS A O 1
ATOM 665 N N . PHE A 1 88 ? -2.603 1.878 22.873 1.00 91.38 88 PHE A N 1
ATOM 666 C CA . PHE A 1 88 ? -3.764 1.240 22.246 1.00 91.38 88 PHE A CA 1
ATOM 667 C C . PHE A 1 88 ? -4.844 0.911 23.287 1.00 91.38 88 PHE A C 1
ATOM 669 O O . PHE A 1 88 ? -5.937 1.449 23.196 1.00 91.38 88 PHE A O 1
ATOM 676 N N . GLY A 1 89 ? -4.515 0.162 24.344 1.00 90.75 89 GLY A N 1
ATOM 677 C CA . GLY A 1 89 ? -5.453 -0.214 25.415 1.00 90.75 89 GLY A CA 1
ATOM 678 C C . GLY A 1 89 ? -5.671 0.827 26.521 1.00 90.75 89 GLY A C 1
ATOM 679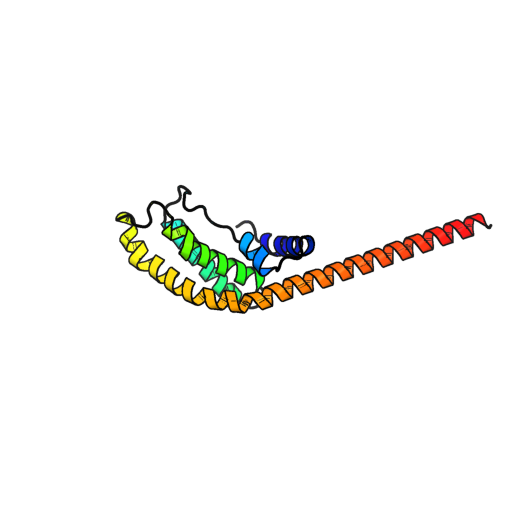 O O . GLY A 1 89 ? -6.268 0.504 27.546 1.00 90.75 89 GLY A O 1
ATOM 680 N N . ALA A 1 90 ? -5.167 2.052 26.364 1.00 92.44 90 ALA A N 1
ATOM 681 C CA . ALA A 1 90 ? -5.253 3.064 27.411 1.00 92.44 90 ALA A CA 1
ATOM 682 C C . ALA A 1 90 ? -6.700 3.570 27.579 1.00 92.44 90 ALA A C 1
ATOM 684 O O . ALA A 1 90 ? -7.433 3.722 26.596 1.00 92.44 90 ALA A O 1
ATOM 685 N N . LYS A 1 91 ? -7.124 3.844 28.822 1.00 93.00 91 LYS A N 1
ATOM 686 C CA . LYS A 1 91 ? -8.516 4.216 29.141 1.00 93.00 91 LYS A CA 1
ATOM 687 C C . LYS A 1 91 ? -8.957 5.475 28.389 1.00 93.00 91 LYS A C 1
ATOM 689 O O . LYS A 1 91 ? -10.102 5.541 27.945 1.00 93.00 91 LYS A O 1
ATOM 694 N N . GLU A 1 92 ? -8.049 6.426 28.166 1.00 91.31 92 GLU A N 1
ATOM 695 C CA . GLU A 1 92 ? -8.316 7.637 27.382 1.00 91.31 92 GLU A CA 1
ATOM 696 C C . GLU A 1 92 ? -8.677 7.358 25.910 1.00 91.31 92 GLU A C 1
ATOM 698 O O . GLU A 1 92 ? -9.327 8.182 25.271 1.00 91.31 92 GLU A O 1
ATOM 703 N N . ASN A 1 93 ? -8.302 6.192 25.371 1.00 93.69 93 ASN A N 1
ATOM 704 C CA . ASN A 1 93 ? -8.576 5.795 23.989 1.00 93.69 93 ASN A CA 1
ATOM 705 C C . ASN A 1 93 ? -9.740 4.800 23.861 1.00 93.69 93 ASN A C 1
ATOM 707 O O . ASN A 1 93 ? -10.117 4.461 22.740 1.00 93.69 93 ASN A O 1
ATOM 711 N N . ALA A 1 94 ? -10.347 4.351 24.965 1.00 92.44 94 ALA A N 1
ATOM 712 C CA . ALA A 1 94 ? -11.368 3.303 24.949 1.00 92.44 94 ALA A CA 1
ATOM 713 C C . ALA A 1 94 ? -12.542 3.622 24.003 1.00 92.44 94 ALA A C 1
ATOM 715 O O . ALA A 1 94 ? -12.951 2.767 23.220 1.00 92.44 94 ALA A O 1
ATOM 716 N N . ALA A 1 95 ? -13.036 4.864 24.0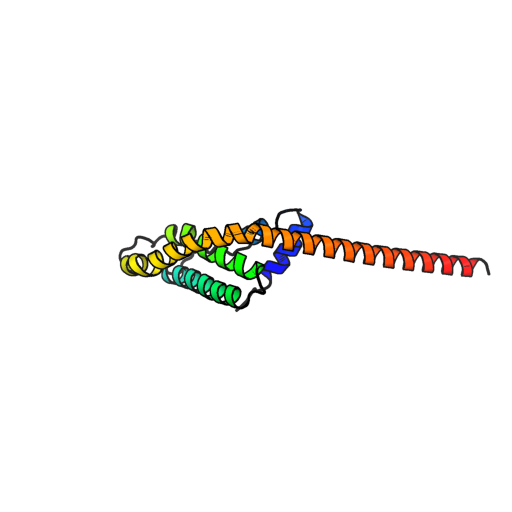01 1.00 93.50 95 ALA A N 1
ATOM 717 C CA . ALA A 1 95 ? -14.112 5.284 23.102 1.00 93.50 95 ALA A CA 1
ATOM 718 C C . ALA A 1 95 ? -13.705 5.212 21.617 1.00 93.50 95 ALA A C 1
ATOM 720 O O . ALA A 1 95 ? -14.471 4.711 20.792 1.00 93.50 95 ALA A O 1
ATOM 721 N N . LEU A 1 96 ? -12.483 5.645 21.276 1.00 92.38 96 LEU A N 1
ATOM 722 C CA . LEU A 1 96 ? -11.941 5.557 19.912 1.00 92.38 96 LEU A CA 1
ATOM 723 C C . LEU A 1 96 ? -11.780 4.101 19.463 1.00 92.38 96 LEU A C 1
ATOM 725 O O . LEU A 1 96 ? -12.062 3.775 18.309 1.00 92.38 96 LEU A O 1
ATOM 729 N N . LEU A 1 97 ? -11.359 3.218 20.372 1.00 93.25 97 LEU A N 1
ATOM 730 C CA . LEU A 1 97 ? -11.222 1.797 20.071 1.00 93.25 97 LEU A CA 1
ATOM 731 C C . LEU A 1 97 ? -12.568 1.115 19.825 1.00 93.25 97 LEU A C 1
ATOM 733 O O . LEU A 1 97 ? -12.696 0.301 18.912 1.00 93.25 97 LEU A O 1
ATOM 737 N N . GLN A 1 98 ? -13.573 1.438 20.639 1.00 93.25 98 GLN A N 1
ATOM 738 C CA . GLN A 1 98 ? -14.906 0.841 20.545 1.00 93.25 98 GLN A CA 1
ATOM 739 C C . GLN A 1 98 ? -15.698 1.327 19.325 1.00 93.25 98 GLN A C 1
ATOM 741 O O . GLN A 1 98 ? -16.642 0.658 18.919 1.00 93.25 98 GLN A O 1
ATOM 746 N N . THR A 1 99 ? -15.318 2.458 18.730 1.00 94.81 99 THR A N 1
ATOM 747 C CA . THR A 1 99 ? -16.025 3.057 17.592 1.00 94.81 99 THR A CA 1
ATOM 748 C C . THR A 1 99 ? -15.191 2.977 16.313 1.00 94.81 99 THR A C 1
ATOM 750 O O . THR A 1 99 ? -15.349 2.047 15.519 1.00 94.81 99 THR A O 1
ATOM 753 N N . GLU A 1 100 ? -14.269 3.920 16.125 1.00 94.81 100 GLU A N 1
ATOM 754 C CA . GLU A 1 100 ? -13.510 4.108 14.887 1.00 94.81 100 GLU A CA 1
ATOM 755 C C . GLU A 1 100 ? -12.633 2.894 14.565 1.00 94.81 100 GLU A C 1
ATOM 757 O O . GLU A 1 100 ? -12.665 2.385 13.446 1.00 94.81 100 GLU A O 1
ATOM 762 N N . TYR A 1 101 ? -11.887 2.375 15.545 1.00 96.31 101 TYR A N 1
ATOM 763 C CA . TYR A 1 101 ? -11.011 1.227 15.300 1.00 96.31 101 TYR A CA 1
ATOM 764 C C . TYR A 1 101 ? -11.801 -0.034 14.928 1.00 96.31 101 TYR A C 1
ATOM 766 O O . TYR A 1 101 ? -11.439 -0.716 13.972 1.00 96.31 101 TYR A O 1
ATOM 774 N N . LYS A 1 102 ? -12.904 -0.334 15.631 1.00 96.12 102 LYS A N 1
ATOM 775 C CA . LYS A 1 102 ? -13.771 -1.473 15.287 1.00 96.12 102 LYS A CA 1
ATOM 776 C C . LYS A 1 102 ? -14.306 -1.369 13.859 1.00 96.12 102 LYS A C 1
ATOM 778 O O . LYS A 1 102 ? -14.262 -2.359 13.128 1.00 96.12 102 LYS A O 1
ATOM 783 N N . ARG A 1 103 ? -14.756 -0.180 13.444 1.00 96.75 103 ARG A N 1
ATOM 784 C CA . ARG A 1 103 ? -15.214 0.074 12.071 1.00 96.75 103 ARG A CA 1
ATOM 785 C C . ARG A 1 103 ? -14.095 -0.154 11.054 1.00 96.75 103 ARG A C 1
ATOM 787 O O . ARG A 1 103 ? -14.294 -0.892 10.091 1.00 96.75 103 ARG A O 1
ATOM 794 N N . LEU A 1 104 ? -12.924 0.439 11.281 1.00 96.62 104 LEU A N 1
ATOM 795 C CA . LEU A 1 104 ? -11.766 0.294 10.395 1.00 96.62 104 LEU A CA 1
ATOM 796 C C . LEU A 1 104 ? -11.306 -1.162 10.296 1.00 96.62 104 LEU A C 1
ATOM 798 O O . LEU A 1 104 ? -10.966 -1.623 9.212 1.00 96.62 104 LEU A O 1
ATOM 802 N N . ARG A 1 105 ? -11.350 -1.914 11.401 1.00 96.06 105 ARG A N 1
ATOM 803 C CA . ARG A 1 105 ? -11.013 -3.341 11.426 1.00 96.06 105 ARG A CA 1
ATOM 804 C C . ARG A 1 105 ? -11.976 -4.177 10.593 1.00 96.06 105 ARG A C 1
ATOM 806 O O . ARG A 1 105 ? -11.519 -5.020 9.829 1.00 96.06 105 ARG A O 1
ATOM 813 N N . ALA A 1 106 ? -13.280 -3.927 10.690 1.00 95.88 106 ALA A N 1
ATOM 814 C CA . ALA A 1 106 ? -14.263 -4.611 9.852 1.00 95.88 106 ALA A CA 1
ATOM 815 C C . ALA A 1 106 ? -14.029 -4.327 8.356 1.00 95.88 106 ALA A C 1
ATOM 817 O O . ALA A 1 106 ? -14.038 -5.248 7.542 1.00 95.88 106 ALA A O 1
ATOM 818 N 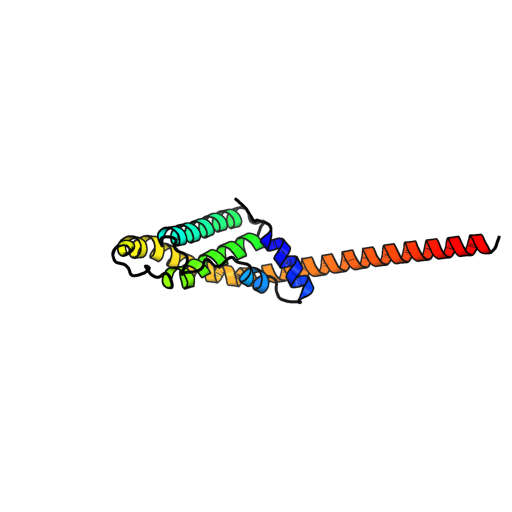N . GLN A 1 107 ? -13.738 -3.071 8.003 1.00 95.44 107 GLN A N 1
ATOM 819 C CA . GLN A 1 107 ? -13.404 -2.691 6.627 1.00 95.44 107 GLN A CA 1
ATOM 820 C C . GLN A 1 107 ? -12.093 -3.328 6.147 1.00 95.44 107 GLN A C 1
ATOM 822 O O . GLN A 1 107 ? -12.028 -3.808 5.020 1.00 95.44 107 GLN A O 1
ATOM 827 N N . ALA A 1 108 ? -11.063 -3.387 6.996 1.00 93.75 108 ALA A N 1
ATOM 828 C CA . ALA A 1 108 ? -9.790 -4.024 6.664 1.00 93.75 108 ALA A CA 1
ATOM 829 C C . ALA A 1 108 ? -9.967 -5.513 6.326 1.00 93.75 108 ALA A C 1
ATOM 831 O O . ALA A 1 108 ? -9.357 -5.996 5.376 1.00 93.75 108 ALA A O 1
ATOM 832 N N . VAL A 1 109 ? -10.849 -6.225 7.042 1.00 93.25 109 VAL A N 1
ATOM 833 C CA . VAL A 1 109 ? -11.177 -7.627 6.732 1.00 93.25 109 VAL A CA 1
ATOM 834 C C . VAL A 1 109 ? -11.787 -7.772 5.339 1.00 93.25 109 VAL A C 1
ATOM 836 O O . VAL A 1 109 ? -11.380 -8.653 4.588 1.00 93.25 109 VAL A O 1
ATOM 839 N N . GLN A 1 110 ? -12.708 -6.885 4.961 1.00 91.75 110 GLN A N 1
ATOM 840 C CA . GLN A 1 110 ? -13.304 -6.895 3.620 1.00 91.75 110 GLN A CA 1
ATOM 841 C C . GLN A 1 110 ? -12.270 -6.583 2.529 1.00 91.75 110 GLN A C 1
ATOM 843 O O . GLN A 1 110 ? -12.258 -7.214 1.475 1.00 91.75 110 GLN A O 1
ATOM 848 N N . VAL A 1 111 ? -11.371 -5.638 2.804 1.00 93.56 111 VAL A N 1
ATOM 849 C CA . VAL A 1 111 ? -10.318 -5.210 1.876 1.00 93.56 111 VAL A CA 1
ATOM 850 C C . VAL A 1 111 ? -9.280 -6.306 1.612 1.00 93.56 111 VAL A C 1
ATOM 852 O O . VAL A 1 111 ? -8.729 -6.358 0.516 1.00 93.56 111 VAL A O 1
ATOM 855 N N . MET A 1 112 ? -9.021 -7.214 2.557 1.00 93.81 112 MET A N 1
ATOM 856 C CA . MET A 1 112 ? -8.050 -8.297 2.340 1.00 93.81 112 MET A CA 1
ATOM 857 C C . MET A 1 112 ? -8.417 -9.194 1.147 1.00 93.81 112 MET A C 1
ATOM 859 O O . MET A 1 112 ? -7.540 -9.540 0.360 1.00 93.81 112 MET A O 1
ATOM 863 N N . ALA A 1 113 ? -9.703 -9.495 0.943 1.00 93.19 113 ALA A N 1
ATOM 864 C CA . ALA A 1 113 ? -10.148 -10.255 -0.229 1.00 93.19 113 ALA A CA 1
ATOM 865 C C . ALA A 1 113 ? -9.919 -9.488 -1.547 1.00 93.19 113 ALA A C 1
ATOM 867 O O . ALA A 1 113 ? -9.538 -10.076 -2.558 1.00 93.19 113 ALA A O 1
ATOM 868 N N . GLU A 1 114 ? -10.106 -8.165 -1.530 1.00 93.75 114 GLU A N 1
ATOM 869 C CA . GLU A 1 114 ? -9.851 -7.292 -2.682 1.00 93.75 114 GLU A CA 1
ATOM 870 C C . GLU A 1 114 ? -8.358 -7.257 -3.046 1.00 93.75 114 GLU A C 1
ATOM 872 O O . GLU A 1 114 ? -8.007 -7.317 -4.223 1.00 93.75 114 GLU A O 1
ATOM 877 N N . ILE A 1 115 ? -7.470 -7.213 -2.048 1.00 94.44 115 ILE A N 1
ATOM 878 C CA . ILE A 1 115 ? -6.013 -7.247 -2.250 1.00 94.44 115 ILE A CA 1
ATOM 879 C C . ILE A 1 115 ? -5.591 -8.543 -2.950 1.00 94.44 115 ILE A C 1
ATOM 881 O O . ILE A 1 115 ? -4.849 -8.486 -3.934 1.00 94.44 115 ILE A O 1
ATOM 885 N N . GLU A 1 116 ? -6.079 -9.695 -2.483 1.00 94.00 116 GLU A N 1
ATOM 886 C CA . GLU A 1 116 ? -5.764 -10.992 -3.095 1.00 94.00 116 GLU A CA 1
ATOM 887 C C . GLU A 1 116 ? -6.296 -11.088 -4.531 1.00 94.00 116 GLU A C 1
ATOM 889 O O . GLU A 1 116 ? -5.587 -11.550 -5.425 1.00 94.00 116 GLU A O 1
ATOM 894 N N . ALA A 1 117 ? -7.496 -10.562 -4.794 1.00 93.38 117 ALA A N 1
ATOM 895 C CA . ALA A 1 117 ? -8.052 -10.504 -6.146 1.00 93.38 117 ALA A CA 1
ATOM 896 C C . ALA A 1 117 ? -7.262 -9.566 -7.083 1.00 93.38 117 ALA A C 1
ATOM 898 O O . ALA A 1 117 ? -7.140 -9.834 -8.280 1.00 93.38 117 ALA A O 1
ATOM 899 N N . LEU A 1 118 ? -6.705 -8.468 -6.561 1.00 92.94 118 LEU A N 1
ATOM 900 C CA . LEU A 1 118 ? -5.907 -7.517 -7.340 1.00 92.94 118 LEU A CA 1
ATOM 901 C C . LEU A 1 118 ? -4.492 -8.020 -7.636 1.00 92.94 118 LEU A C 1
ATOM 903 O O . LEU A 1 118 ? -3.931 -7.650 -8.669 1.00 92.94 118 LEU A O 1
ATOM 907 N N . ARG A 1 119 ? -3.913 -8.857 -6.771 1.00 92.12 119 ARG A N 1
ATOM 908 C CA . ARG A 1 119 ? -2.533 -9.350 -6.888 1.00 92.12 119 ARG A CA 1
ATOM 909 C C . ARG A 1 119 ? -2.156 -9.854 -8.297 1.00 92.12 119 ARG A C 1
ATOM 911 O O . ARG A 1 119 ? -1.204 -9.298 -8.850 1.00 92.12 119 ARG A O 1
ATOM 918 N N . PRO A 1 120 ? -2.892 -10.784 -8.944 1.00 94.69 120 PRO A N 1
ATOM 919 C CA . PRO A 1 120 ? -2.537 -11.252 -10.289 1.00 94.69 120 PRO A CA 1
ATOM 920 C C . PRO A 1 120 ? -2.581 -10.138 -11.345 1.00 94.69 120 PRO A C 1
ATOM 922 O O . PRO A 1 120 ? -1.734 -10.090 -12.235 1.00 94.69 120 PRO A O 1
ATOM 925 N N . LYS A 1 121 ? -3.526 -9.193 -11.232 1.00 93.44 121 LYS A N 1
ATOM 926 C CA . LYS A 1 121 ? -3.614 -8.037 -12.137 1.00 93.44 121 LYS A CA 1
ATOM 927 C C . LYS A 1 121 ? -2.397 -7.123 -11.986 1.00 93.44 121 LYS A C 1
ATOM 929 O O . LYS A 1 121 ? -1.873 -6.632 -12.983 1.00 93.44 121 LYS A O 1
ATOM 934 N N . ILE A 1 122 ? -1.943 -6.899 -10.755 1.00 93.56 122 ILE A N 1
ATOM 935 C CA . ILE A 1 122 ? -0.749 -6.098 -10.464 1.00 93.56 122 ILE A CA 1
ATOM 936 C C . ILE A 1 122 ? 0.515 -6.764 -11.009 1.00 93.56 122 ILE A C 1
ATOM 938 O O . ILE A 1 122 ? 1.343 -6.086 -11.616 1.00 93.56 122 ILE A O 1
ATOM 942 N N . ASP A 1 123 ? 0.654 -8.075 -10.847 1.00 92.12 123 ASP A N 1
ATOM 943 C CA . ASP A 1 123 ? 1.820 -8.799 -11.354 1.00 92.12 123 ASP A CA 1
ATOM 944 C C . ASP A 1 123 ? 1.873 -8.784 -12.886 1.00 92.12 123 ASP A C 1
ATOM 946 O O . ASP A 1 123 ? 2.912 -8.447 -13.457 1.00 92.12 123 ASP A O 1
ATOM 950 N N . ALA A 1 124 ? 0.732 -8.986 -13.552 1.00 92.88 124 ALA A N 1
ATOM 951 C CA . ALA A 1 124 ? 0.626 -8.872 -15.006 1.00 92.88 124 ALA A CA 1
ATOM 952 C C . ALA A 1 124 ? 1.016 -7.474 -15.527 1.00 92.88 124 ALA A C 1
ATOM 954 O O . ALA A 1 124 ? 1.670 -7.356 -16.565 1.00 92.88 124 ALA A O 1
ATOM 955 N N . ILE A 1 125 ? 0.657 -6.402 -14.808 1.00 91.38 125 ILE A N 1
ATOM 956 C CA . ILE A 1 125 ? 1.096 -5.037 -15.146 1.00 91.38 125 ILE A CA 1
ATOM 957 C C . ILE A 1 125 ? 2.624 -4.946 -15.103 1.00 91.38 125 ILE A C 1
ATOM 959 O O . ILE A 1 125 ? 3.229 -4.475 -16.066 1.00 91.38 125 ILE A O 1
ATOM 963 N N . GLY A 1 126 ? 3.250 -5.441 -14.033 1.00 88.31 126 GLY A N 1
ATOM 964 C CA . GLY A 1 126 ? 4.708 -5.425 -13.896 1.00 88.31 126 GLY A CA 1
ATOM 965 C C . GLY A 1 126 ? 5.423 -6.214 -14.996 1.00 88.31 126 GLY A C 1
ATOM 966 O O . GLY A 1 126 ? 6.424 -5.749 -15.545 1.00 88.31 126 GLY A O 1
ATOM 967 N N . GLU A 1 127 ? 4.894 -7.379 -15.368 1.00 89.69 127 GLU A N 1
ATOM 968 C CA . GLU A 1 127 ? 5.430 -8.183 -16.470 1.00 89.69 127 GLU A CA 1
ATOM 969 C C . GLU A 1 127 ? 5.328 -7.470 -17.821 1.00 89.69 127 GLU A C 1
ATOM 971 O O . GLU A 1 127 ? 6.285 -7.466 -18.602 1.00 89.69 127 GLU A O 1
ATOM 976 N N . ASN A 1 128 ? 4.181 -6.853 -18.106 1.00 91.12 128 ASN A N 1
ATOM 977 C CA . ASN A 1 128 ? 3.956 -6.127 -19.353 1.00 91.12 128 ASN A CA 1
ATOM 978 C C . ASN A 1 128 ? 4.863 -4.896 -19.458 1.00 91.12 128 ASN A C 1
ATOM 980 O O . ASN A 1 128 ? 5.469 -4.661 -20.506 1.00 91.12 128 ASN A O 1
ATOM 984 N N . GLU A 1 129 ? 5.025 -4.146 -18.366 1.00 89.69 129 GLU A N 1
ATOM 985 C CA . GLU A 1 129 ? 5.949 -3.011 -18.295 1.00 89.69 129 GLU A CA 1
ATOM 986 C C . GLU A 1 129 ? 7.405 -3.451 -18.528 1.00 89.69 129 GLU A C 1
ATOM 988 O O . GLU A 1 129 ? 8.147 -2.783 -19.260 1.00 89.69 129 GLU A O 1
ATOM 993 N N . LEU A 1 130 ? 7.805 -4.603 -17.977 1.00 86.31 130 LEU A N 1
ATOM 994 C CA . LEU A 1 130 ? 9.127 -5.190 -18.198 1.00 86.31 130 LEU A CA 1
ATOM 995 C C . LEU A 1 130 ? 9.336 -5.613 -19.658 1.00 86.31 130 LEU A C 1
ATOM 997 O O . LEU A 1 130 ? 10.374 -5.292 -20.242 1.00 86.31 130 LEU A O 1
ATOM 1001 N N . LYS A 1 131 ? 8.361 -6.301 -20.264 1.00 88.94 131 LYS A N 1
ATOM 1002 C CA . LYS A 1 131 ? 8.405 -6.696 -21.683 1.00 88.94 131 LYS A CA 1
ATOM 1003 C C . LYS A 1 131 ? 8.539 -5.471 -22.586 1.00 88.94 131 LYS A C 1
ATOM 1005 O O . LYS A 1 131 ? 9.471 -5.408 -23.386 1.00 88.94 131 LYS A O 1
ATOM 1010 N N . ALA A 1 132 ? 7.689 -4.463 -22.384 1.00 89.19 132 ALA A N 1
ATOM 1011 C CA . ALA A 1 132 ? 7.727 -3.216 -23.144 1.00 89.19 132 ALA A CA 1
ATOM 1012 C C . ALA A 1 132 ? 9.069 -2.484 -22.982 1.00 89.19 132 ALA A C 1
ATOM 1014 O O . ALA A 1 132 ? 9.597 -1.914 -23.936 1.00 89.19 132 ALA A O 1
ATOM 1015 N N . ARG A 1 133 ? 9.663 -2.509 -21.782 1.00 87.12 133 ARG A N 1
ATOM 1016 C CA . ARG A 1 133 ? 10.990 -1.928 -21.550 1.00 87.12 133 ARG A CA 1
ATOM 1017 C C . ARG A 1 133 ? 12.084 -2.673 -22.313 1.00 87.12 133 ARG A C 1
ATOM 1019 O O . ARG A 1 133 ? 12.868 -2.022 -22.997 1.00 87.12 133 ARG A O 1
ATOM 1026 N N . ARG A 1 134 ? 12.122 -4.005 -22.224 1.00 88.06 134 ARG A N 1
ATOM 1027 C CA . ARG A 1 134 ? 13.106 -4.833 -22.943 1.00 88.06 134 ARG A CA 1
ATOM 1028 C C . ARG A 1 134 ? 13.010 -4.629 -24.450 1.00 88.06 134 ARG A C 1
ATOM 1030 O O . ARG A 1 134 ? 14.027 -4.547 -25.125 1.00 88.06 134 ARG A O 1
ATOM 1037 N N . GLU A 1 135 ? 11.796 -4.506 -24.975 1.00 90.75 135 GLU A N 1
ATOM 1038 C CA . GLU A 1 135 ? 11.582 -4.223 -26.390 1.00 90.75 135 GLU A CA 1
ATOM 1039 C C . GLU A 1 135 ? 12.119 -2.843 -26.792 1.00 90.75 135 GLU A C 1
ATOM 1041 O O . GLU A 1 135 ? 12.829 -2.732 -27.791 1.00 90.75 135 GLU A O 1
ATOM 1046 N N . ARG A 1 136 ? 11.857 -1.797 -25.995 1.00 89.25 136 ARG A N 1
ATOM 1047 C CA . ARG A 1 136 ? 12.429 -0.459 -26.226 1.00 89.25 136 ARG A CA 1
ATOM 1048 C C . ARG A 1 136 ? 13.958 -0.472 -26.202 1.00 89.25 136 ARG A C 1
ATOM 1050 O O . ARG A 1 136 ? 14.582 0.159 -27.049 1.00 89.25 136 ARG A O 1
ATOM 1057 N N . GLU A 1 137 ? 14.555 -1.202 -25.263 1.00 88.75 137 GLU A N 1
ATOM 1058 C CA . GLU A 1 137 ? 16.011 -1.353 -25.157 1.00 88.75 137 GLU A CA 1
ATOM 1059 C C . GLU A 1 137 ? 16.594 -2.088 -26.368 1.00 88.75 137 GLU A C 1
ATOM 1061 O O . GLU A 1 137 ? 17.579 -1.622 -26.938 1.00 88.75 137 GLU A O 1
ATOM 1066 N N . ARG A 1 138 ? 15.951 -3.172 -26.824 1.00 91.25 138 ARG A N 1
ATOM 1067 C CA . ARG A 1 138 ? 16.346 -3.893 -28.043 1.00 91.25 138 ARG A CA 1
ATOM 1068 C C . ARG A 1 138 ? 16.266 -3.011 -29.283 1.00 91.25 138 ARG A C 1
ATOM 1070 O O . ARG A 1 138 ? 17.256 -2.897 -29.994 1.00 91.25 138 ARG A O 1
ATOM 1077 N N . ARG A 1 139 ? 15.137 -2.329 -29.501 1.00 92.62 139 ARG A N 1
ATOM 1078 C CA . ARG A 1 139 ? 14.966 -1.397 -30.631 1.00 92.62 139 ARG A CA 1
ATOM 1079 C C . ARG A 1 139 ? 16.014 -0.281 -30.601 1.00 92.62 139 ARG A C 1
ATOM 1081 O O . ARG A 1 139 ? 16.562 0.079 -31.638 1.00 92.62 139 ARG A O 1
ATOM 1088 N N . GLY A 1 140 ? 16.327 0.239 -29.412 1.00 91.94 140 GLY A N 1
ATOM 1089 C CA . GLY A 1 140 ? 17.380 1.236 -29.225 1.00 91.94 140 GLY A CA 1
ATOM 1090 C C . GLY A 1 140 ? 18.783 0.700 -29.531 1.00 91.94 140 GLY A C 1
ATOM 1091 O O . GLY A 1 140 ? 19.563 1.387 -30.185 1.00 91.94 140 GLY A O 1
ATOM 1092 N N . ALA A 1 141 ? 19.106 -0.520 -29.097 1.00 90.50 141 ALA A N 1
ATOM 1093 C CA . ALA A 1 141 ? 20.384 -1.169 -29.390 1.00 90.50 141 ALA A CA 1
ATOM 1094 C C . ALA A 1 141 ? 20.537 -1.486 -30.887 1.00 90.50 141 ALA A C 1
ATOM 1096 O O . ALA A 1 141 ? 21.585 -1.214 -31.466 1.00 90.50 141 ALA A O 1
ATOM 1097 N N . GLU A 1 142 ? 19.477 -1.984 -31.528 1.00 91.31 142 GLU A N 1
ATOM 1098 C CA . GLU A 1 142 ? 19.436 -2.253 -32.970 1.00 91.31 142 GLU A CA 1
ATOM 1099 C C . GLU A 1 142 ? 19.619 -0.969 -33.792 1.00 91.31 142 GLU A C 1
ATOM 1101 O O . GLU A 1 142 ? 20.370 -0.968 -34.766 1.00 91.31 142 GLU A O 1
ATOM 1106 N N . ALA A 1 143 ? 18.991 0.141 -33.387 1.00 91.81 143 ALA A N 1
ATOM 1107 C CA . ALA A 1 143 ? 19.179 1.439 -34.034 1.00 91.81 143 ALA A CA 1
ATOM 1108 C C . ALA A 1 143 ? 20.631 1.936 -33.918 1.00 91.81 143 ALA A C 1
ATOM 1110 O O . ALA A 1 143 ? 21.216 2.344 -34.920 1.00 91.81 143 ALA A O 1
ATOM 1111 N N . ARG A 1 144 ? 21.238 1.831 -32.726 1.00 91.00 144 ARG A N 1
ATOM 1112 C CA . ARG A 1 144 ? 22.646 2.208 -32.499 1.00 91.00 144 ARG A CA 1
ATOM 1113 C C . ARG A 1 144 ? 23.613 1.348 -33.311 1.00 91.00 144 ARG A C 1
ATOM 1115 O O . ARG A 1 144 ? 24.533 1.885 -33.913 1.00 91.00 144 ARG A O 1
ATOM 1122 N N . ALA A 1 145 ? 23.387 0.035 -33.368 1.00 90.94 145 ALA A N 1
ATOM 1123 C CA . ALA A 1 145 ? 24.217 -0.879 -34.150 1.00 90.94 145 ALA A CA 1
ATOM 1124 C C . ALA A 1 145 ? 24.135 -0.580 -35.656 1.00 90.94 145 ALA A C 1
ATOM 1126 O O . ALA A 1 145 ? 25.156 -0.575 -36.342 1.00 90.94 145 ALA A O 1
ATOM 1127 N N . LYS A 1 146 ? 22.933 -0.274 -36.169 1.00 90.38 146 LYS A N 1
ATOM 1128 C CA . LYS A 1 146 ? 22.744 0.156 -37.564 1.00 90.38 146 LYS A CA 1
ATOM 1129 C C . LYS A 1 146 ? 23.486 1.457 -37.854 1.00 90.38 146 LYS A C 1
ATOM 1131 O O . LYS A 1 146 ? 24.212 1.523 -38.842 1.00 90.38 146 LYS A O 1
ATOM 1136 N N . GLU A 1 147 ? 23.357 2.453 -36.983 1.00 89.56 147 GLU A N 1
ATOM 1137 C CA . GLU A 1 147 ? 24.059 3.732 -37.117 1.00 89.56 147 GLU A CA 1
ATOM 1138 C C . GLU A 1 147 ? 25.585 3.552 -37.106 1.00 89.56 147 GLU A C 1
ATOM 1140 O O . GLU A 1 147 ? 26.283 4.100 -37.956 1.00 89.56 147 GLU A O 1
ATOM 1145 N N . GLU A 1 148 ? 26.110 2.731 -36.197 1.00 89.62 148 GLU A N 1
ATOM 1146 C CA . GLU A 1 148 ? 27.539 2.433 -36.124 1.00 89.62 148 GLU A CA 1
ATOM 1147 C C . GLU A 1 148 ? 28.040 1.686 -37.370 1.00 89.62 148 GLU A C 1
ATOM 1149 O O . GLU A 1 148 ? 29.096 2.023 -37.905 1.00 89.62 148 GLU A O 1
ATOM 1154 N N . SER A 1 149 ? 27.270 0.719 -37.879 1.00 88.81 149 SER A N 1
ATOM 1155 C CA . SER A 1 149 ? 27.614 -0.002 -39.111 1.00 88.81 149 SER A CA 1
ATOM 1156 C C . SER A 1 149 ? 27.632 0.914 -40.340 1.00 88.81 149 SER A C 1
ATOM 1158 O O . SER A 1 149 ? 28.557 0.829 -41.145 1.00 88.81 149 SER A O 1
ATOM 1160 N N . ALA A 1 150 ? 26.679 1.847 -40.442 1.00 89.31 150 ALA A N 1
ATOM 1161 C CA . ALA A 1 150 ? 26.628 2.833 -41.517 1.00 89.31 150 ALA A CA 1
ATOM 1162 C C . ALA A 1 150 ? 27.817 3.804 -41.448 1.00 89.31 150 ALA A C 1
ATOM 1164 O O . ALA A 1 150 ? 28.444 4.080 -42.468 1.00 89.31 150 ALA A O 1
ATOM 1165 N N . ARG A 1 151 ? 28.184 4.265 -40.243 1.00 89.31 151 ARG A N 1
ATOM 1166 C CA . ARG A 1 151 ? 29.368 5.116 -40.032 1.00 89.31 151 ARG A CA 1
ATOM 1167 C C . ARG A 1 151 ? 30.667 4.403 -40.410 1.00 89.31 151 ARG A C 1
ATOM 1169 O O . ARG A 1 151 ? 31.525 5.007 -41.043 1.00 89.31 151 ARG A O 1
ATOM 1176 N N . ARG A 1 152 ? 30.816 3.126 -40.040 1.00 86.88 152 ARG A N 1
ATOM 1177 C CA . ARG A 1 152 ? 31.988 2.314 -40.412 1.00 86.88 152 ARG A CA 1
ATOM 1178 C C . ARG A 1 152 ? 32.074 2.105 -41.924 1.00 86.88 152 ARG A C 1
ATOM 1180 O O . ARG A 1 152 ? 33.157 2.254 -42.474 1.00 86.88 152 ARG A O 1
ATOM 1187 N N . ALA A 1 153 ? 30.949 1.822 -42.583 1.00 87.56 153 ALA A N 1
ATOM 1188 C CA . ALA A 1 153 ? 30.894 1.671 -44.036 1.00 87.56 153 ALA A CA 1
ATOM 1189 C C . ALA A 1 153 ? 31.269 2.971 -44.771 1.00 87.56 153 ALA A C 1
ATOM 1191 O O . ALA A 1 153 ? 32.068 2.923 -45.700 1.00 87.56 153 ALA A O 1
ATOM 1192 N N . ALA A 1 154 ? 30.767 4.126 -44.315 1.00 84.81 154 ALA A N 1
ATOM 1193 C CA . ALA A 1 154 ? 31.120 5.433 -44.878 1.00 84.81 154 ALA A CA 1
ATOM 1194 C C . ALA A 1 154 ? 32.618 5.755 -44.715 1.00 84.81 154 ALA A C 1
ATOM 1196 O O . ALA A 1 154 ? 33.284 6.156 -45.667 1.00 84.81 154 ALA A O 1
ATOM 1197 N N . ALA A 1 155 ? 33.176 5.492 -43.529 1.00 84.81 155 ALA A N 1
ATOM 1198 C CA . ALA A 1 155 ? 34.600 5.690 -43.270 1.00 84.81 155 ALA A CA 1
ATOM 1199 C C . ALA A 1 155 ? 35.498 4.740 -44.086 1.00 84.81 155 ALA A C 1
ATOM 1201 O O . ALA A 1 155 ? 36.666 5.043 -44.318 1.00 84.81 155 ALA A O 1
ATOM 1202 N N . GLU A 1 156 ? 34.989 3.573 -44.491 1.00 79.94 156 GLU A N 1
ATOM 1203 C CA . GLU A 1 156 ? 35.722 2.637 -45.343 1.00 79.94 156 GLU A CA 1
ATOM 1204 C C . GLU A 1 156 ? 35.649 3.027 -46.825 1.00 79.94 156 GLU A C 1
ATOM 1206 O O . GLU A 1 156 ? 36.651 2.883 -47.523 1.00 79.94 156 GLU A O 1
ATOM 1211 N N . SER A 1 157 ? 34.522 3.573 -47.301 1.00 77.38 157 SER A N 1
ATOM 1212 C CA . SER A 1 157 ? 34.431 4.120 -48.662 1.00 77.38 157 SER A CA 1
ATOM 1213 C C . SER A 1 157 ? 35.335 5.336 -48.862 1.00 77.38 157 SER A C 1
ATOM 1215 O O . SER A 1 157 ? 36.031 5.397 -49.867 1.00 77.38 157 SER A O 1
ATOM 1217 N N . GLU A 1 158 ? 35.423 6.234 -47.875 1.00 75.12 158 GLU A N 1
ATOM 1218 C CA . GLU A 1 158 ? 36.294 7.424 -47.929 1.00 75.12 158 GLU A CA 1
ATOM 1219 C C . GLU A 1 158 ? 37.797 7.095 -47.926 1.00 75.12 158 GLU A C 1
ATOM 1221 O O . GLU A 1 158 ? 38.613 7.936 -48.278 1.00 75.12 158 GLU A O 1
ATOM 1226 N N . ARG A 1 159 ? 38.194 5.885 -47.510 1.00 72.38 159 ARG A N 1
ATOM 1227 C CA . ARG A 1 159 ? 39.603 5.440 -47.515 1.00 72.38 159 ARG A CA 1
ATOM 1228 C C . ARG A 1 159 ? 40.018 4.734 -48.803 1.00 72.38 159 ARG A C 1
ATOM 1230 O O . ARG A 1 159 ? 41.193 4.399 -48.947 1.00 72.38 159 ARG A O 1
ATOM 1237 N N . ARG A 1 160 ? 39.055 4.393 -49.661 1.00 65.88 160 ARG A N 1
ATOM 1238 C CA . ARG A 1 160 ? 39.281 3.665 -50.917 1.00 65.88 160 ARG A CA 1
ATOM 1239 C C . ARG A 1 160 ? 39.309 4.589 -52.140 1.00 65.88 160 ARG A C 1
ATOM 1241 O O . ARG A 1 160 ? 39.685 4.111 -53.208 1.00 65.88 160 ARG A O 1
ATOM 1248 N N . GLU A 1 161 ? 38.922 5.853 -51.975 1.00 54.78 161 GLU A N 1
ATOM 1249 C CA . GLU A 1 161 ? 39.148 6.958 -52.923 1.00 54.78 161 GLU A CA 1
ATOM 1250 C C . GLU A 1 161 ? 40.476 7.666 -52.624 1.00 54.78 161 GLU A C 1
ATOM 1252 O O . GLU A 1 161 ? 41.143 8.076 -53.601 1.00 54.78 161 GLU A O 1
#

Sequence (161 aa):
MRAMAAPDAASRATARDGRPLSKVLGEMAPSLDPRATLALKYYLRTARNALEQARVYRAEGDAPKQLYVLLLRAVSLVVETIPAHAKFGAKENAALLQTEYKRLRAQAVQVMAEIEALRPKIDAIGENELKARRERERRGAEARAKEESARRAAAESERRE

Radius of gyration: 24.0 Å; chains: 1; bounding box: 56×28×82 Å

InterPro domains:
  IPR015063 USP8 dimerisation domain [PF08969] (28-119)

pLDDT: mean 85.2, std 12.96, range [32.62, 96.75]

Organism: NCBI:txid156133

Foldseek 3Di:
DDDPPQLVVLLVVCLVPVDFSLVSLLVSLDDDALAPPDDLVVLLVLLVVLVVVLVVCVVVVPCLSSNLSSLSNNLCSLVPNSVSHPCNVPPVCVVVCVPSSVVSVVVNVVSVVVNVVSRVVRRVVSVVSSVVVVVVVVVVVVVVVVVVVVVVVVVVVVVVD

Secondary structure (DSSP, 8-state):
-----HHHHHHHHHHHH---HHHHHHHHSPPPPTTSSS-HHHHHHHHHHHHHHHHHHHHH-S-HHHHHHHHHHHHHIIIIITTTSTTTT-GGGHHHIIIIIHHHHHHHHHHHHHHHHHHHHHHHHHHHHHHHHHHHHHHHHHHHHHHHHHHHHHHHHTTT-